Protein AF-A0A1F8NCV2-F1 (afdb_monomer)

Nearest PDB structures (foldseek):
  3hrl-assembly1_A  TM=9.059E-01  e=6.829E-05  Neisseria gonorrhoeae FA 1090
  3r3p-assembly1_B  TM=7.151E-01  e=5.162E-03  Bacillus phage 0305phi8-36
  1cw0-assembly1_A  TM=7.067E-01  e=1.215E-01  Escherichia coli
  9g6k-assembly1_Li  TM=6.789E-01  e=3.643E-01  Toxoplasma gondii
  8y9b-assembly1_A  TM=6.549E-01  e=6.513E+00  synthetic construct

pLDDT: mean 74.17, std 14.85, range [40.0, 91.56]

Sequence (78 aa):
MLWRRLRAHRLAGAGFRRQHPIGPYIVDFCAPRKKIIIELDGEPHIAEKEYDSARSDYLSEFGYTVIRFWNHEVMTDI

Secondary structure (DSSP, 8-state):
-HHHHHHTSTTTT---EEEEEETTEEEEEEETTTTEEEEEE-SPPTTHHHHHHHHHHHHHHTTPEEEEEEHHHHHH--

Mean predicted aligned error: 8.42 Å

Structure (mmCIF, N/CA/C/O backbone):
data_AF-A0A1F8NCV2-F1
#
_entry.id   AF-A0A1F8NCV2-F1
#
loop_
_atom_site.group_PDB
_atom_site.id
_atom_site.type_symbol
_atom_site.label_atom_id
_atom_site.label_alt_id
_atom_site.label_comp_id
_atom_site.label_asym_id
_atom_site.label_entity_id
_atom_site.label_seq_id
_atom_site.pdbx_PDB_ins_code
_atom_site.Cartn_x
_atom_site.Cartn_y
_atom_site.Cartn_z
_atom_site.occupancy
_atom_site.B_iso_or_equiv
_atom_site.auth_seq_id
_atom_site.auth_comp_id
_atom_site.auth_asym_id
_atom_site.auth_atom_id
_atom_site.pdbx_PDB_model_num
ATOM 1 N N . MET A 1 1 ? -2.682 -18.575 4.496 1.00 59.25 1 MET A N 1
ATOM 2 C CA . MET A 1 1 ? -3.562 -18.438 5.693 1.00 59.25 1 MET A CA 1
ATOM 3 C C . MET A 1 1 ? -3.715 -16.982 6.179 1.00 59.25 1 MET A C 1
ATOM 5 O O . MET A 1 1 ? -4.722 -16.667 6.812 1.00 59.25 1 MET A O 1
ATOM 9 N N . LEU A 1 2 ? -2.798 -16.071 5.812 1.00 64.38 2 LEU A N 1
ATOM 10 C CA . LEU A 1 2 ? -2.798 -14.639 6.161 1.00 64.38 2 LEU A CA 1
ATOM 11 C C . LEU A 1 2 ? -4.118 -13.895 5.914 1.00 64.38 2 LEU A C 1
ATOM 13 O O . LEU A 1 2 ? -4.601 -13.195 6.799 1.00 64.38 2 LEU A O 1
ATOM 17 N N . TRP A 1 3 ? -4.762 -14.102 4.761 1.00 62.53 3 TRP A N 1
ATOM 18 C CA . TRP A 1 3 ? -6.043 -13.448 4.464 1.00 62.53 3 TRP A CA 1
ATOM 19 C C . TRP A 1 3 ? -7.140 -13.782 5.485 1.00 62.53 3 TRP A C 1
ATOM 21 O O . TRP A 1 3 ? -7.937 -12.916 5.827 1.00 62.53 3 TRP A O 1
ATOM 31 N N . ARG A 1 4 ? -7.162 -15.006 6.040 1.00 62.28 4 ARG A N 1
ATOM 32 C CA . ARG A 1 4 ? -8.113 -15.364 7.109 1.00 62.28 4 ARG A CA 1
ATOM 33 C C . ARG A 1 4 ? -7.824 -14.594 8.403 1.00 62.28 4 ARG A C 1
ATOM 35 O O . ARG A 1 4 ? -8.768 -14.194 9.076 1.00 62.28 4 ARG A O 1
ATOM 42 N N . ARG A 1 5 ? -6.546 -14.345 8.726 1.00 64.12 5 ARG A N 1
ATOM 43 C CA . ARG A 1 5 ? -6.134 -13.547 9.897 1.00 64.12 5 ARG A CA 1
ATOM 44 C C . ARG A 1 5 ? -6.445 -12.052 9.701 1.00 64.12 5 ARG A C 1
ATOM 46 O O . ARG A 1 5 ? -6.967 -11.423 10.617 1.00 64.12 5 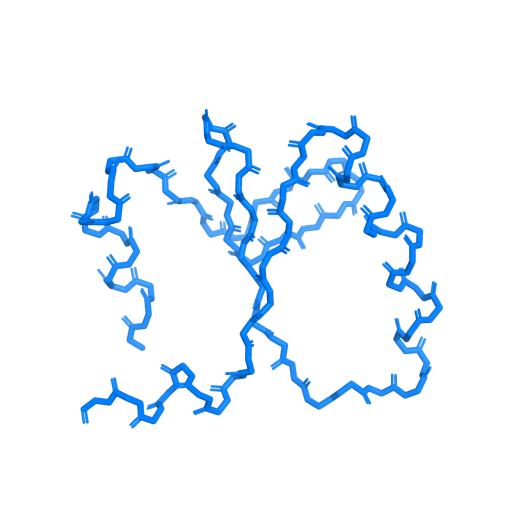ARG A O 1
ATOM 53 N N . LEU A 1 6 ? -6.228 -11.515 8.495 1.00 62.41 6 LEU A N 1
ATOM 54 C CA . LEU A 1 6 ? -6.536 -10.120 8.135 1.00 62.41 6 LEU A CA 1
ATOM 55 C C . LEU A 1 6 ? -8.045 -9.834 8.048 1.00 62.41 6 LEU A C 1
ATOM 57 O O . LEU A 1 6 ? -8.510 -8.804 8.536 1.00 62.41 6 LEU A O 1
ATOM 61 N N . ARG A 1 7 ? -8.829 -10.752 7.462 1.00 58.22 7 ARG A N 1
ATOM 62 C CA . ARG A 1 7 ? -10.283 -10.599 7.265 1.00 58.22 7 ARG A CA 1
ATOM 63 C C . ARG A 1 7 ? -11.073 -10.660 8.577 1.00 58.22 7 ARG A C 1
ATOM 65 O O . ARG A 1 7 ? -12.154 -10.092 8.655 1.00 58.22 7 ARG A O 1
ATOM 72 N N . ALA A 1 8 ? -10.550 -11.299 9.623 1.00 57.28 8 ALA A N 1
ATOM 73 C CA . ALA A 1 8 ? -11.264 -11.475 10.890 1.00 57.28 8 ALA A CA 1
ATOM 74 C C . ALA A 1 8 ? -11.431 -10.185 11.727 1.00 57.28 8 ALA A C 1
ATOM 76 O O . ALA A 1 8 ? -11.786 -10.280 12.897 1.00 57.28 8 ALA A O 1
ATOM 77 N N . HIS A 1 9 ? -11.104 -8.995 11.198 1.00 57.72 9 HIS A N 1
ATOM 78 C CA . HIS A 1 9 ? -11.011 -7.727 11.947 1.00 57.72 9 HIS A CA 1
ATOM 79 C C . HIS A 1 9 ? -10.079 -7.766 13.180 1.00 57.72 9 HIS A C 1
ATOM 81 O O . HIS A 1 9 ? -9.962 -6.770 13.892 1.00 57.72 9 HIS A O 1
ATOM 87 N N . ARG A 1 10 ? -9.368 -8.880 13.411 1.00 55.41 10 ARG A N 1
ATOM 88 C CA . ARG A 1 10 ? -8.498 -9.098 14.577 1.00 55.41 10 ARG A CA 1
ATOM 89 C C . ARG A 1 10 ? -7.253 -8.215 14.564 1.00 55.41 10 ARG A C 1
ATOM 91 O O . ARG A 1 10 ? -6.734 -7.898 15.626 1.00 55.41 10 ARG A O 1
ATOM 98 N N . LEU A 1 11 ? -6.820 -7.748 13.393 1.00 58.00 11 LEU A N 1
ATOM 99 C CA . LEU A 1 11 ? -5.830 -6.678 13.275 1.00 58.00 11 LEU A CA 1
ATOM 100 C C . LEU A 1 11 ? -6.518 -5.319 13.470 1.00 58.00 11 LEU A C 1
ATOM 102 O O . LEU A 1 11 ? -6.893 -4.640 12.514 1.00 58.00 11 LEU A O 1
ATOM 106 N N . ALA A 1 12 ? -6.730 -4.968 14.741 1.00 56.34 12 ALA A N 1
ATOM 107 C CA . ALA A 1 12 ? -7.100 -3.632 15.220 1.00 56.34 12 ALA A CA 1
ATOM 108 C C . ALA A 1 12 ? -8.336 -2.979 14.554 1.00 56.34 12 ALA A C 1
ATOM 110 O O . ALA A 1 12 ? -8.406 -1.752 14.447 1.00 56.34 12 ALA A O 1
ATOM 111 N N . GLY A 1 13 ? -9.301 -3.767 14.059 1.00 60.97 13 GLY A N 1
ATOM 112 C CA . GLY A 1 13 ? -10.480 -3.236 13.362 1.00 60.97 13 GLY A CA 1
ATOM 113 C C . GLY A 1 13 ? -10.164 -2.518 12.041 1.00 60.97 13 GLY A C 1
ATOM 114 O O . GLY A 1 13 ? -10.994 -1.760 11.542 1.00 60.97 13 GLY A O 1
ATOM 115 N N . ALA A 1 14 ? -8.980 -2.743 11.461 1.00 64.75 14 ALA A N 1
ATOM 116 C CA . ALA A 1 14 ? -8.443 -1.934 10.366 1.00 64.75 14 ALA A CA 1
ATOM 117 C C . ALA A 1 14 ? -9.171 -2.098 9.014 1.00 64.75 14 ALA A C 1
ATOM 119 O O . ALA A 1 14 ? -9.024 -1.247 8.140 1.00 64.75 14 ALA A O 1
ATOM 120 N N . GLY A 1 15 ? -9.998 -3.139 8.843 1.00 73.81 15 GLY A N 1
ATOM 121 C CA . GLY A 1 15 ? -10.841 -3.309 7.652 1.00 73.81 15 GLY A CA 1
ATOM 122 C C . GLY A 1 15 ? -10.036 -3.472 6.361 1.00 73.81 15 GLY A C 1
ATOM 123 O O . GLY A 1 15 ? -10.271 -2.749 5.392 1.00 73.81 15 GLY A O 1
ATOM 124 N N . PHE A 1 16 ? -9.074 -4.399 6.359 1.00 82.75 16 PHE A N 1
ATOM 125 C CA . PHE A 1 16 ? -8.240 -4.676 5.192 1.00 82.75 16 PHE A CA 1
ATOM 126 C C . PHE A 1 16 ? -9.066 -5.191 4.003 1.00 82.75 16 PHE A C 1
ATOM 128 O O . PHE A 1 16 ? -9.900 -6.090 4.132 1.00 82.75 16 PHE A O 1
ATOM 135 N N . ARG A 1 17 ? -8.788 -4.637 2.825 1.00 85.06 17 ARG A N 1
ATOM 136 C CA . ARG A 1 17 ? -9.314 -5.036 1.515 1.00 85.06 17 ARG A CA 1
ATOM 137 C C . ARG A 1 17 ? -8.197 -5.693 0.724 1.00 85.06 17 ARG A C 1
ATOM 139 O O . ARG A 1 17 ? -7.062 -5.251 0.834 1.00 85.06 17 ARG A O 1
ATOM 146 N N . ARG A 1 18 ? -8.518 -6.716 -0.067 1.00 87.38 18 ARG A N 1
ATOM 147 C CA . ARG A 1 18 ? -7.558 -7.375 -0.962 1.00 87.38 18 ARG A CA 1
ATOM 148 C C . ARG A 1 18 ? -7.587 -6.727 -2.350 1.00 87.38 18 ARG A C 1
ATOM 150 O O . ARG A 1 18 ? -8.675 -6.334 -2.765 1.00 87.38 18 ARG A O 1
ATOM 157 N N . GLN A 1 19 ? -6.452 -6.689 -3.054 1.00 87.06 19 GLN A N 1
ATOM 158 C CA . GLN A 1 19 ? -6.319 -6.191 -4.434 1.00 87.06 19 GLN A CA 1
ATOM 159 C C . GLN A 1 19 ? -6.956 -4.807 -4.589 1.00 87.06 19 GLN A C 1
ATOM 161 O O . GLN A 1 19 ? -7.887 -4.599 -5.366 1.00 87.06 19 GLN A O 1
ATOM 166 N N . HIS A 1 20 ? -6.510 -3.870 -3.756 1.00 88.69 20 HIS A N 1
ATOM 167 C CA . HIS A 1 20 ? -7.101 -2.544 -3.681 1.00 88.69 20 HIS A CA 1
ATOM 168 C C . HIS A 1 20 ? -6.432 -1.602 -4.692 1.00 88.69 20 HIS A C 1
ATOM 170 O O . HIS A 1 20 ? -5.212 -1.448 -4.634 1.00 88.69 20 HIS A O 1
ATOM 176 N N . PRO A 1 21 ? -7.190 -0.961 -5.597 1.00 90.69 21 PRO A N 1
ATOM 177 C CA . PRO A 1 21 ? -6.628 0.036 -6.498 1.00 90.69 21 PRO A CA 1
ATOM 178 C C . PRO A 1 21 ? -6.339 1.342 -5.748 1.00 90.69 21 PRO A C 1
ATOM 180 O O . PRO A 1 21 ? -7.189 1.845 -5.009 1.00 90.69 21 PRO A O 1
ATOM 183 N N . ILE A 1 22 ? -5.147 1.894 -5.959 1.00 88.69 22 ILE A N 1
ATOM 184 C CA . ILE A 1 22 ? -4.706 3.207 -5.481 1.00 88.69 22 ILE A CA 1
ATOM 185 C C . ILE A 1 22 ? -4.035 3.907 -6.662 1.00 88.69 22 ILE A C 1
ATOM 187 O O . ILE A 1 22 ? -2.885 3.628 -7.003 1.00 88.69 22 ILE A O 1
ATOM 191 N N . GLY A 1 23 ? -4.782 4.799 -7.315 1.00 87.88 23 GLY A N 1
ATOM 192 C CA . GLY A 1 23 ? -4.314 5.448 -8.535 1.00 87.88 23 GLY A CA 1
ATOM 193 C C . GLY A 1 23 ? -4.008 4.425 -9.638 1.00 87.88 23 GLY A C 1
ATOM 194 O O . GLY A 1 23 ? -4.873 3.595 -9.923 1.00 87.88 23 GLY A O 1
ATOM 195 N N . PRO A 1 24 ? -2.808 4.454 -10.249 1.00 87.94 24 PRO A N 1
ATOM 196 C CA . PRO A 1 24 ? -2.421 3.498 -11.284 1.00 87.94 24 PRO A CA 1
ATOM 197 C C . PRO A 1 24 ? -1.984 2.130 -10.728 1.00 87.94 24 PRO A C 1
ATOM 199 O O . PRO A 1 24 ? -1.754 1.211 -11.511 1.00 87.94 24 PRO A O 1
ATOM 202 N N . TYR A 1 25 ? -1.866 1.972 -9.405 1.00 87.88 25 TYR A N 1
ATOM 203 C CA . TYR A 1 25 ? -1.342 0.756 -8.781 1.00 87.88 25 TYR A CA 1
ATOM 204 C C . TYR A 1 25 ? -2.447 -0.085 -8.142 1.00 87.88 25 TYR A C 1
ATOM 206 O O . TYR A 1 25 ? -3.433 0.433 -7.619 1.00 87.88 25 TYR A O 1
ATOM 214 N N . ILE A 1 26 ? -2.253 -1.403 -8.124 1.00 87.25 26 ILE A N 1
ATOM 215 C CA . ILE A 1 26 ? -3.076 -2.340 -7.355 1.00 87.25 26 ILE A CA 1
ATOM 216 C C . ILE A 1 26 ? -2.185 -2.938 -6.270 1.00 87.25 26 ILE A C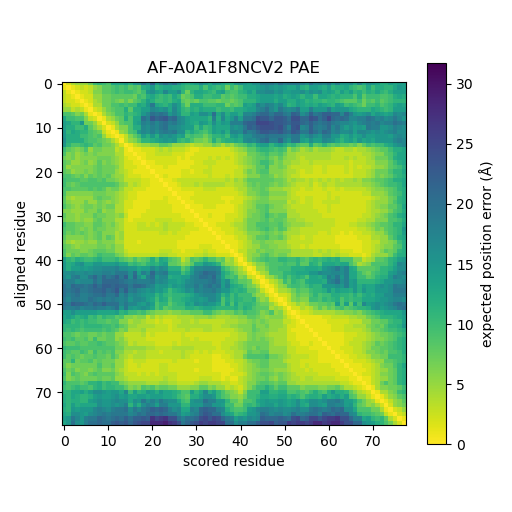 1
ATOM 218 O O . ILE A 1 26 ? -1.096 -3.424 -6.564 1.00 87.25 26 ILE A O 1
ATOM 222 N N . VAL A 1 27 ? -2.641 -2.885 -5.018 1.00 88.62 27 VAL A N 1
ATOM 223 C CA . VAL A 1 27 ? -1.895 -3.409 -3.864 1.00 88.62 27 VAL A CA 1
ATOM 224 C C . VAL A 1 27 ? -2.573 -4.645 -3.283 1.00 88.62 27 VAL A C 1
ATOM 226 O O . VAL A 1 27 ? -3.806 -4.727 -3.274 1.00 88.62 27 VAL A O 1
ATOM 229 N N . ASP A 1 28 ? -1.793 -5.598 -2.770 1.00 86.56 28 ASP A N 1
ATOM 230 C CA . ASP A 1 28 ? -2.323 -6.888 -2.308 1.00 86.56 28 ASP A CA 1
ATOM 231 C C . ASP A 1 28 ? -3.320 -6.736 -1.174 1.00 86.56 28 ASP A C 1
ATOM 233 O O . ASP A 1 28 ? -4.414 -7.301 -1.243 1.00 86.56 28 ASP A O 1
ATOM 237 N N . PHE A 1 29 ? -2.975 -5.947 -0.156 1.00 87.00 29 PHE A N 1
ATOM 238 C CA . PHE A 1 29 ? -3.876 -5.608 0.932 1.00 87.00 29 PHE A CA 1
ATOM 239 C C . PHE A 1 29 ? -3.773 -4.133 1.303 1.00 87.00 29 PHE A C 1
ATOM 241 O O . PHE A 1 29 ? -2.689 -3.572 1.405 1.00 87.00 29 PHE A O 1
ATOM 248 N N . CYS A 1 30 ? -4.912 -3.506 1.576 1.00 89.44 30 CYS A N 1
ATOM 249 C CA . CYS A 1 30 ? -4.966 -2.116 2.015 1.00 89.44 30 CYS A CA 1
ATOM 250 C C . CYS A 1 30 ? -6.012 -1.924 3.108 1.00 89.44 30 CYS A C 1
ATOM 252 O O . CYS A 1 30 ? -7.136 -2.415 2.994 1.00 89.44 30 CYS A O 1
ATOM 254 N N . ALA A 1 31 ? -5.659 -1.168 4.144 1.00 90.31 31 ALA A N 1
ATOM 255 C CA . ALA A 1 31 ? -6.568 -0.617 5.140 1.00 90.31 31 ALA A CA 1
ATOM 256 C C . ALA A 1 31 ? -6.675 0.907 4.936 1.00 90.31 31 ALA A C 1
ATOM 258 O O . ALA A 1 31 ? -5.932 1.663 5.570 1.00 90.31 31 ALA A O 1
ATOM 259 N N . PRO A 1 32 ? -7.610 1.403 4.097 1.00 86.50 32 PRO A N 1
ATOM 260 C CA . PRO A 1 32 ? -7.657 2.817 3.713 1.00 86.50 32 PRO A CA 1
ATOM 261 C C . PRO A 1 32 ? -7.812 3.776 4.896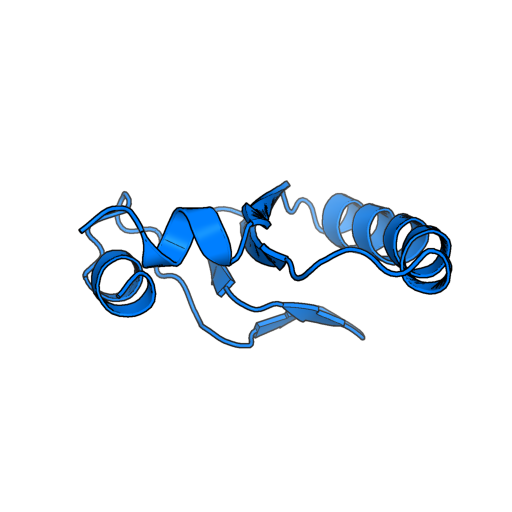 1.00 86.50 32 PRO A C 1
ATOM 263 O O . PRO A 1 32 ? -7.213 4.844 4.909 1.00 86.50 32 PRO A O 1
ATOM 266 N N . ARG A 1 33 ? -8.573 3.373 5.925 1.00 86.94 33 ARG A N 1
ATOM 267 C CA . ARG A 1 33 ? -8.806 4.188 7.133 1.00 86.94 33 ARG A CA 1
ATOM 268 C C . ARG A 1 33 ? -7.559 4.356 7.996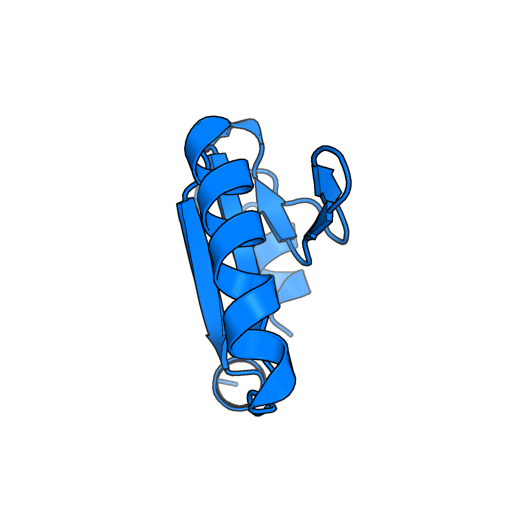 1.00 86.94 33 ARG A C 1
ATOM 270 O O . ARG A 1 33 ? -7.478 5.314 8.751 1.00 86.94 33 ARG A O 1
ATOM 277 N N . LYS A 1 34 ? -6.637 3.395 7.933 1.00 87.62 34 LYS A N 1
ATOM 278 C CA . LYS A 1 34 ? -5.377 3.406 8.683 1.00 87.62 34 LYS A CA 1
ATOM 279 C C . LYS A 1 34 ? -4.191 3.804 7.814 1.00 87.62 34 LYS A C 1
ATOM 281 O O . LYS A 1 34 ? -3.106 3.950 8.351 1.00 87.62 34 LYS A O 1
ATOM 286 N N . LYS A 1 35 ? -4.411 3.970 6.505 1.00 90.62 35 LYS A N 1
ATOM 287 C CA . LYS A 1 35 ? -3.373 4.240 5.513 1.00 90.62 35 LYS A CA 1
ATOM 288 C C . LYS A 1 35 ? -2.234 3.213 5.559 1.00 90.62 35 LYS A C 1
ATOM 290 O O . LYS A 1 35 ? -1.071 3.552 5.425 1.00 90.62 35 LYS A O 1
ATOM 295 N N . ILE A 1 36 ? -2.582 1.935 5.719 1.00 89.69 36 ILE A N 1
ATOM 296 C CA . I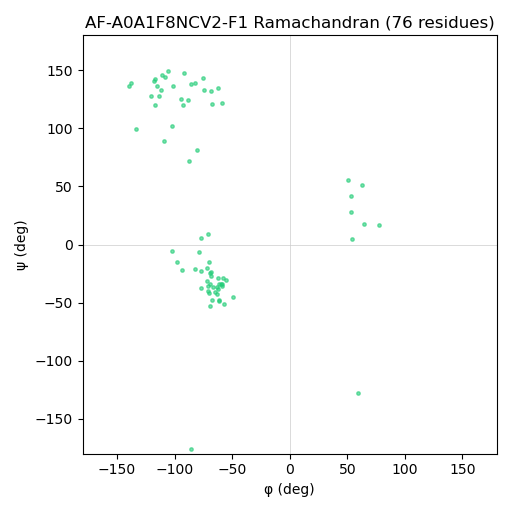LE A 1 36 ? -1.612 0.830 5.720 1.00 89.69 36 ILE A CA 1
ATOM 297 C C . ILE A 1 36 ? -1.816 -0.016 4.471 1.00 89.69 36 ILE A C 1
ATOM 299 O O . ILE A 1 36 ? -2.947 -0.408 4.167 1.00 89.69 36 ILE A O 1
ATOM 303 N N . ILE A 1 37 ? -0.719 -0.325 3.792 1.00 89.50 37 ILE A N 1
ATOM 304 C CA . ILE A 1 37 ? -0.637 -1.258 2.674 1.00 89.50 37 ILE A CA 1
ATOM 305 C C . ILE A 1 37 ? 0.234 -2.431 3.111 1.00 89.50 37 ILE A C 1
ATOM 307 O O . ILE A 1 37 ? 1.265 -2.236 3.750 1.00 89.50 37 ILE A O 1
ATOM 311 N N . ILE A 1 38 ? -0.203 -3.645 2.791 1.00 86.38 38 ILE A N 1
ATOM 312 C CA . ILE A 1 38 ? 0.588 -4.857 2.968 1.00 86.38 38 ILE A CA 1
ATOM 313 C C . ILE A 1 38 ? 0.763 -5.513 1.603 1.00 86.38 38 ILE A C 1
ATOM 315 O O . ILE A 1 38 ? -0.229 -5.766 0.918 1.00 86.38 38 ILE A O 1
ATOM 319 N N . GLU A 1 39 ? 2.008 -5.810 1.255 1.00 86.31 39 GLU A N 1
ATOM 320 C CA . GLU A 1 39 ? 2.405 -6.505 0.029 1.00 86.31 39 GLU A CA 1
ATOM 321 C C . GLU A 1 39 ? 3.078 -7.828 0.355 1.00 86.31 39 GLU A C 1
ATOM 323 O O . GLU A 1 39 ? 3.798 -7.946 1.353 1.00 86.31 39 GLU A O 1
ATOM 328 N N . LEU A 1 40 ? 2.803 -8.827 -0.477 1.00 82.62 40 LEU A N 1
ATOM 329 C CA . LEU A 1 40 ? 3.453 -10.126 -0.403 1.00 82.62 40 LEU A CA 1
ATOM 330 C C . LEU A 1 40 ? 4.500 -10.185 -1.500 1.00 82.62 40 LEU A C 1
ATOM 332 O O . LEU A 1 40 ? 4.171 -10.381 -2.667 1.00 82.62 40 LEU A O 1
ATOM 336 N N . ASP A 1 41 ? 5.752 -9.996 -1.107 1.00 74.75 41 ASP A N 1
ATOM 337 C CA . ASP A 1 41 ? 6.854 -9.943 -2.053 1.00 74.75 41 ASP A CA 1
ATOM 338 C C . ASP A 1 41 ? 7.319 -11.356 -2.434 1.00 74.75 41 ASP A C 1
ATOM 340 O O . ASP A 1 41 ? 7.395 -12.266 -1.590 1.00 74.75 41 ASP A O 1
ATOM 344 N N . GLY A 1 42 ? 7.602 -11.530 -3.725 1.00 66.38 42 GLY A N 1
ATOM 345 C CA . GLY A 1 42 ? 8.350 -12.666 -4.266 1.00 66.38 42 GLY A CA 1
ATOM 346 C C . GLY A 1 42 ? 9.854 -12.393 -4.202 1.00 66.38 42 GLY A C 1
ATOM 347 O O . GLY A 1 42 ? 10.278 -11.374 -3.667 1.00 66.38 42 GLY A O 1
ATOM 348 N N . GLU A 1 43 ? 10.694 -13.292 -4.722 1.00 59.59 43 GLU A N 1
ATOM 349 C CA . GLU A 1 43 ? 12.109 -12.947 -4.906 1.00 59.59 43 GLU A CA 1
ATOM 350 C C . GLU A 1 43 ? 12.221 -11.722 -5.826 1.00 59.59 43 GLU A C 1
ATOM 352 O O . GLU A 1 43 ? 11.729 -11.788 -6.953 1.00 59.59 43 GLU A O 1
ATOM 357 N N . PRO A 1 44 ? 12.847 -10.617 -5.383 1.00 55.28 44 PRO A N 1
ATOM 358 C CA . PRO A 1 44 ? 12.902 -9.405 -6.178 1.00 55.28 44 PRO A CA 1
ATOM 359 C C . PRO A 1 44 ? 13.769 -9.648 -7.412 1.00 55.28 44 PRO A C 1
ATOM 361 O O . PRO A 1 44 ? 14.967 -9.940 -7.301 1.00 55.28 44 PRO A O 1
ATOM 364 N N . HIS A 1 45 ? 13.195 -9.479 -8.601 1.00 60.03 45 HIS A N 1
ATOM 365 C CA . HIS A 1 45 ? 13.997 -9.407 -9.815 1.00 60.03 45 HIS A CA 1
ATOM 366 C C . HIS A 1 45 ? 14.689 -8.037 -9.885 1.00 60.03 45 HIS A C 1
ATOM 368 O O . HIS A 1 45 ? 14.125 -7.008 -9.524 1.00 60.03 45 HIS A O 1
ATOM 374 N N . ILE A 1 46 ? 15.932 -7.987 -10.380 1.00 55.91 46 ILE A N 1
ATOM 375 C CA . ILE A 1 46 ? 16.727 -6.742 -10.471 1.00 55.91 46 ILE A CA 1
ATOM 376 C C . ILE A 1 46 ? 15.984 -5.636 -11.250 1.00 55.91 46 ILE A C 1
ATOM 378 O O . ILE A 1 46 ? 16.134 -4.462 -10.928 1.00 55.91 46 ILE A O 1
ATOM 382 N N . ALA A 1 47 ? 15.136 -6.011 -12.213 1.00 55.06 47 ALA A N 1
ATOM 383 C CA . ALA A 1 47 ? 14.304 -5.093 -12.990 1.00 55.06 47 ALA A CA 1
ATOM 384 C C . ALA A 1 47 ? 13.133 -4.465 -12.200 1.00 55.06 47 ALA A C 1
ATOM 386 O O . ALA A 1 47 ? 12.623 -3.422 -12.598 1.00 55.06 47 ALA A O 1
ATOM 387 N N . GLU A 1 48 ? 12.708 -5.056 -11.080 1.00 59.25 48 GLU A N 1
ATOM 388 C CA . GLU A 1 48 ? 11.590 -4.545 -10.273 1.00 59.25 48 GLU A CA 1
ATOM 389 C C . GLU A 1 48 ? 12.018 -3.413 -9.330 1.00 59.25 48 GLU A C 1
ATOM 391 O O . GLU A 1 48 ? 11.189 -2.590 -8.955 1.00 59.25 48 GLU A O 1
ATOM 396 N N . LYS A 1 49 ? 13.316 -3.292 -9.008 1.00 59.16 49 LYS A N 1
ATOM 397 C CA . LYS A 1 49 ? 13.836 -2.279 -8.0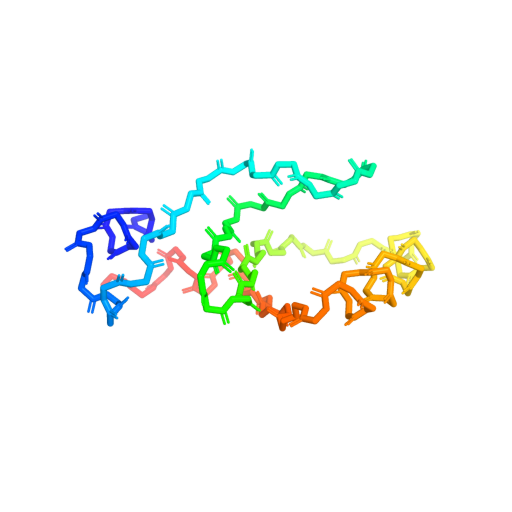68 1.00 59.16 49 LYS A CA 1
ATOM 398 C C . LYS A 1 49 ? 13.615 -0.830 -8.509 1.00 59.16 49 LYS A C 1
ATOM 400 O O . LYS A 1 49 ? 13.355 0.020 -7.665 1.00 59.16 49 LYS A O 1
ATOM 405 N N . GLU A 1 50 ? 13.742 -0.530 -9.800 1.00 56.34 50 GLU A N 1
ATOM 406 C CA . GLU A 1 50 ? 13.556 0.840 -10.309 1.00 56.34 50 GLU A CA 1
ATOM 407 C C . GLU A 1 50 ? 12.072 1.211 -10.404 1.00 56.34 50 GLU A C 1
ATOM 409 O O . GLU A 1 50 ? 11.684 2.327 -10.054 1.00 56.34 50 GLU A O 1
ATOM 414 N N . TYR A 1 51 ? 11.228 0.251 -10.793 1.00 60.19 51 TYR A N 1
ATOM 415 C CA . TYR A 1 51 ? 9.770 0.399 -10.771 1.00 60.19 51 TYR A CA 1
ATOM 416 C C . TYR A 1 51 ? 9.244 0.627 -9.343 1.00 60.19 51 TYR A C 1
ATOM 418 O O . TYR A 1 51 ? 8.242 1.313 -9.128 1.00 60.19 51 TYR A O 1
ATOM 426 N N . ASP A 1 52 ? 9.961 0.097 -8.354 1.00 68.50 52 ASP A N 1
ATOM 427 C CA . ASP A 1 52 ? 9.569 0.144 -6.956 1.00 68.50 52 ASP A CA 1
ATOM 428 C C . ASP A 1 52 ? 9.692 1.529 -6.301 1.00 68.50 52 ASP A C 1
ATOM 430 O O . ASP A 1 52 ? 8.875 1.868 -5.441 1.00 68.50 52 ASP A O 1
ATOM 434 N N . SER A 1 53 ? 10.653 2.363 -6.723 1.00 74.38 53 SER A N 1
ATOM 435 C CA . SER A 1 53 ? 10.854 3.692 -6.118 1.00 74.38 53 SER A CA 1
ATOM 436 C C . SER A 1 53 ? 9.697 4.634 -6.447 1.00 74.38 53 SER A C 1
ATOM 438 O O . SER A 1 53 ? 9.047 5.143 -5.540 1.00 74.38 53 SER A O 1
ATOM 440 N N . ALA A 1 54 ? 9.359 4.791 -7.732 1.00 83.19 54 ALA A N 1
ATOM 441 C CA . ALA A 1 54 ? 8.274 5.680 -8.164 1.00 83.19 54 ALA A CA 1
ATOM 442 C C . ALA A 1 54 ? 6.910 5.260 -7.590 1.00 83.19 54 ALA A C 1
ATOM 444 O O . ALA A 1 54 ? 6.056 6.091 -7.273 1.00 83.19 54 ALA A O 1
ATOM 445 N N . ARG A 1 55 ? 6.706 3.950 -7.436 1.00 85.38 55 ARG A N 1
ATOM 446 C CA . ARG A 1 55 ? 5.522 3.382 -6.796 1.00 85.38 55 ARG A CA 1
ATOM 447 C C . ARG A 1 55 ? 5.478 3.692 -5.302 1.00 85.38 55 ARG A C 1
ATOM 449 O O . ARG A 1 55 ? 4.435 4.115 -4.804 1.00 85.38 55 ARG A O 1
ATOM 456 N N . SER A 1 56 ? 6.585 3.478 -4.596 1.00 81.69 56 SER A N 1
ATOM 457 C CA . SER A 1 56 ? 6.683 3.743 -3.158 1.00 81.69 56 SER A CA 1
ATOM 458 C C . SER A 1 56 ? 6.492 5.227 -2.855 1.00 81.69 56 SER A C 1
ATOM 460 O O . SER A 1 56 ? 5.723 5.564 -1.955 1.00 81.69 56 SER A O 1
ATOM 462 N N . ASP A 1 57 ? 7.100 6.103 -3.658 1.00 86.56 57 ASP A N 1
ATOM 463 C CA . ASP A 1 57 ? 6.957 7.555 -3.542 1.00 86.56 57 ASP A CA 1
ATOM 464 C C . ASP A 1 57 ? 5.501 7.978 -3.749 1.00 86.56 57 ASP A C 1
ATOM 466 O O . ASP A 1 57 ? 4.928 8.648 -2.891 1.00 86.56 57 ASP A O 1
ATOM 470 N N . TYR A 1 58 ? 4.850 7.484 -4.809 1.00 89.38 58 TYR A N 1
ATOM 471 C CA . TYR A 1 58 ? 3.432 7.750 -5.051 1.00 89.38 58 TYR A CA 1
ATOM 472 C C . TYR A 1 58 ? 2.563 7.314 -3.867 1.00 89.38 58 TYR A C 1
ATOM 474 O O . TYR A 1 58 ? 1.771 8.092 -3.348 1.00 89.38 58 TYR A O 1
ATOM 482 N N . LEU A 1 59 ? 2.699 6.075 -3.388 1.00 89.00 59 LEU A N 1
ATOM 483 C CA . LEU A 1 59 ? 1.880 5.591 -2.270 1.00 89.00 59 LEU A CA 1
ATOM 484 C C . LEU A 1 59 ? 2.135 6.394 -0.981 1.00 89.00 59 LEU A C 1
ATOM 486 O O . LEU A 1 59 ? 1.185 6.689 -0.244 1.00 89.00 59 LEU A O 1
ATOM 490 N N . SER A 1 60 ? 3.387 6.796 -0.750 1.00 87.62 60 SER A N 1
ATOM 491 C CA . SER A 1 60 ? 3.794 7.645 0.371 1.00 87.62 60 SER A CA 1
ATOM 492 C C . SER A 1 60 ? 3.182 9.050 0.291 1.00 87.62 60 SER A C 1
ATOM 494 O O . SER A 1 60 ? 2.665 9.542 1.294 1.00 87.62 60 SER A O 1
ATOM 496 N N . GLU A 1 61 ? 3.109 9.662 -0.898 1.00 90.38 61 GLU A N 1
ATOM 497 C CA . GLU A 1 61 ? 2.424 10.951 -1.117 1.00 90.38 61 GLU A CA 1
ATOM 498 C C . GLU A 1 61 ? 0.931 10.893 -0.756 1.00 90.38 61 GLU A C 1
ATOM 500 O O . GLU A 1 61 ? 0.372 11.845 -0.210 1.00 90.38 61 GLU A O 1
ATOM 505 N N . PHE A 1 62 ? 0.276 9.748 -0.973 1.00 88.12 62 PHE A N 1
ATOM 506 C CA . PHE A 1 62 ? -1.107 9.518 -0.528 1.00 88.12 62 PHE A CA 1
ATOM 507 C C . PHE A 1 62 ? -1.231 9.215 0.980 1.00 88.12 62 PHE A C 1
ATOM 509 O O . PHE A 1 62 ? -2.334 8.916 1.476 1.00 88.12 62 PHE A O 1
ATOM 516 N N . GLY A 1 63 ? -0.117 9.304 1.710 1.00 91.00 63 GLY A N 1
ATOM 517 C CA . GLY A 1 63 ? 0.012 9.102 3.148 1.00 91.00 63 GLY A CA 1
ATOM 518 C C . GLY A 1 63 ? 0.018 7.637 3.565 1.00 91.00 63 GLY A C 1
ATOM 519 O O . GLY A 1 63 ? -0.270 7.362 4.728 1.00 91.00 63 GLY A O 1
ATOM 520 N N . TYR A 1 64 ? 0.256 6.699 2.640 1.00 91.56 64 TYR A N 1
ATOM 521 C CA . TYR A 1 64 ? 0.262 5.275 2.959 1.00 91.56 64 TYR A CA 1
ATOM 522 C C . TYR A 1 64 ? 1.619 4.795 3.466 1.00 91.56 64 TYR A C 1
ATOM 524 O O . TYR A 1 64 ? 2.665 5.099 2.906 1.00 91.56 64 TYR A O 1
ATOM 532 N N . THR A 1 65 ? 1.579 3.949 4.491 1.00 89.62 65 THR A N 1
ATOM 533 C CA . THR A 1 65 ? 2.715 3.137 4.923 1.00 89.62 65 THR A CA 1
ATOM 534 C C . THR A 1 65 ? 2.646 1.776 4.239 1.00 89.62 65 THR A C 1
ATOM 536 O O . THR A 1 65 ? 1.672 1.043 4.431 1.00 89.62 65 THR A O 1
ATOM 539 N N . VAL A 1 66 ? 3.672 1.435 3.459 1.00 87.12 66 VAL A N 1
ATOM 540 C CA . VAL A 1 66 ? 3.805 0.133 2.790 1.00 87.12 66 VAL A CA 1
ATOM 541 C C . VAL A 1 66 ? 4.640 -0.803 3.661 1.00 87.12 66 VAL A C 1
ATOM 543 O O . VAL A 1 66 ? 5.754 -0.467 4.051 1.00 87.12 66 VAL A O 1
ATOM 546 N N . ILE A 1 67 ? 4.093 -1.975 3.980 1.00 84.88 67 ILE A N 1
ATOM 547 C CA . ILE A 1 67 ? 4.775 -3.048 4.709 1.00 84.88 67 ILE A CA 1
ATOM 548 C C . ILE A 1 67 ? 4.863 -4.252 3.776 1.00 84.88 67 ILE A C 1
ATOM 550 O O . ILE A 1 67 ? 3.835 -4.773 3.342 1.00 84.88 67 ILE A O 1
ATOM 554 N N . ARG A 1 68 ? 6.076 -4.712 3.480 1.00 82.19 68 ARG A N 1
ATOM 555 C CA . ARG A 1 68 ? 6.290 -5.910 2.663 1.00 82.19 68 ARG A CA 1
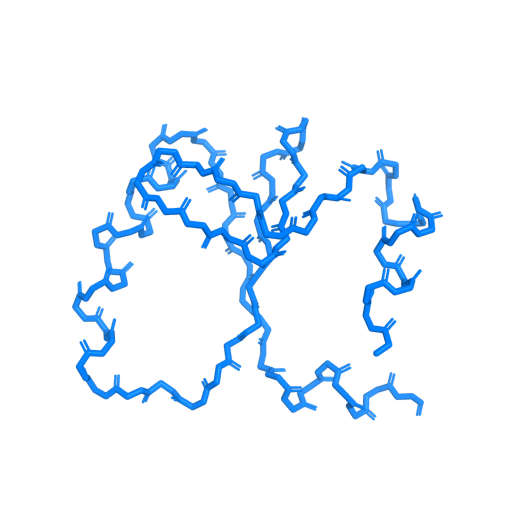ATOM 556 C C . ARG A 1 68 ? 6.626 -7.098 3.543 1.00 82.19 68 ARG A C 1
ATOM 558 O O . ARG A 1 68 ? 7.421 -6.970 4.471 1.00 82.19 68 ARG A O 1
ATOM 565 N N . PHE A 1 69 ? 6.022 -8.239 3.241 1.00 76.44 69 PHE A N 1
ATOM 566 C CA . PHE A 1 69 ? 6.390 -9.519 3.832 1.00 76.44 69 PHE A CA 1
ATOM 567 C C . PHE A 1 69 ? 6.875 -10.455 2.743 1.00 76.44 69 PHE A C 1
ATOM 569 O O . PHE A 1 69 ? 6.270 -10.527 1.672 1.00 76.44 69 PHE A O 1
ATOM 576 N N . TRP A 1 70 ? 7.907 -11.232 3.045 1.00 71.88 70 TRP A N 1
ATOM 577 C CA . TRP A 1 70 ? 8.328 -12.296 2.154 1.00 71.88 70 TRP A CA 1
ATOM 578 C C . TRP A 1 70 ? 7.281 -13.406 2.126 1.00 71.88 70 TRP A C 1
ATOM 580 O O . TRP A 1 70 ? 6.819 -13.884 3.168 1.00 71.88 70 TRP A O 1
ATOM 590 N N . ASN A 1 71 ? 6.918 -13.854 0.924 1.00 67.06 71 ASN A N 1
ATOM 591 C CA . ASN A 1 71 ? 5.875 -14.866 0.750 1.00 67.06 71 ASN A CA 1
ATOM 592 C C . ASN A 1 71 ? 6.192 -16.181 1.503 1.00 67.06 71 ASN A C 1
ATOM 594 O O . ASN A 1 71 ? 5.280 -16.866 1.971 1.00 67.06 71 ASN A O 1
ATOM 598 N N . HIS A 1 72 ? 7.480 -16.505 1.687 1.00 61.12 72 HIS A N 1
ATOM 599 C CA . HIS A 1 72 ? 7.910 -17.663 2.474 1.00 61.12 72 HIS A CA 1
ATOM 600 C C . HIS A 1 72 ? 7.685 -17.477 3.985 1.00 61.12 72 HIS A C 1
ATOM 602 O O . HIS A 1 72 ? 7.277 -18.423 4.649 1.00 61.12 72 HIS A O 1
ATOM 608 N N . GLU A 1 73 ? 7.839 -16.276 4.545 1.00 55.62 73 GLU A N 1
ATOM 609 C CA . GLU A 1 73 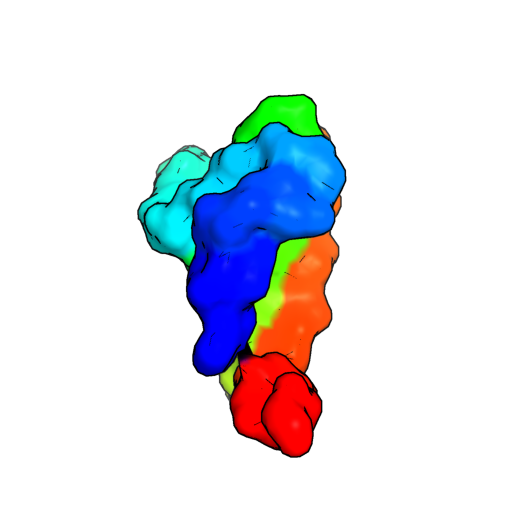? 7.587 -16.031 5.977 1.00 55.62 73 GLU A CA 1
ATOM 610 C C . GLU A 1 73 ? 6.090 -16.122 6.315 1.00 55.62 73 GLU A C 1
ATOM 612 O O . GLU A 1 73 ? 5.687 -16.638 7.354 1.00 55.62 73 GLU A O 1
ATOM 617 N N . VAL A 1 74 ? 5.227 -15.706 5.386 1.00 57.47 74 VAL A N 1
ATOM 618 C CA . VAL A 1 74 ? 3.768 -15.667 5.586 1.00 57.47 74 VAL A CA 1
ATOM 619 C C . VAL A 1 74 ? 3.099 -17.046 5.476 1.00 57.47 74 VAL A C 1
ATOM 621 O O . VAL A 1 74 ? 1.990 -17.255 5.991 1.00 57.47 74 VAL A O 1
ATOM 624 N N . MET A 1 75 ? 3.741 -17.987 4.782 1.00 52.25 75 MET A N 1
ATOM 625 C CA . MET A 1 75 ? 3.243 -19.354 4.589 1.00 52.25 75 MET A CA 1
ATOM 626 C C . MET A 1 75 ? 3.776 -20.336 5.638 1.00 52.25 75 MET A C 1
ATOM 628 O O . MET A 1 75 ? 3.120 -21.354 5.859 1.00 52.25 75 MET A O 1
ATOM 632 N N . THR A 1 76 ? 4.905 -20.028 6.287 1.00 42.34 76 THR A N 1
ATOM 633 C CA . THR A 1 76 ? 5.617 -20.984 7.154 1.00 42.34 76 THR A CA 1
ATOM 634 C C . THR A 1 76 ? 5.316 -20.819 8.650 1.00 42.34 76 THR A C 1
ATOM 636 O O . THR A 1 76 ? 5.526 -21.766 9.397 1.00 42.34 76 THR A O 1
ATOM 639 N N . ASP A 1 77 ? 4.718 -19.705 9.092 1.00 40.00 77 ASP A N 1
ATOM 640 C CA . ASP A 1 77 ? 4.220 -19.563 10.476 1.00 40.00 77 ASP A CA 1
ATOM 641 C C . ASP A 1 77 ? 2.773 -20.084 10.633 1.00 40.00 77 ASP A C 1
ATOM 643 O O . ASP A 1 77 ? 1.786 -19.335 10.792 1.00 40.00 77 ASP A O 1
ATOM 647 N N . ILE A 1 78 ? 2.657 -21.414 10.569 1.00 41.91 78 ILE A N 1
ATOM 648 C CA . ILE A 1 78 ? 1.522 -22.191 11.092 1.00 41.91 78 ILE A CA 1
ATOM 649 C C . ILE A 1 78 ? 1.971 -22.942 12.337 1.00 41.91 78 ILE A C 1
ATOM 651 O O . ILE A 1 78 ? 2.937 -23.725 12.234 1.00 41.91 78 ILE A O 1
#

Solvent-accessible surface area (backbone atoms only — not comparable to full-atom values): 4641 Å² total; per-residue (Å²): 109,56,66,63,54,49,65,65,38,71,58,83,65,42,64,56,38,68,65,35,76,58,89,97,43,71,37,54,26,30,14,78,89,71,30,38,33,41,39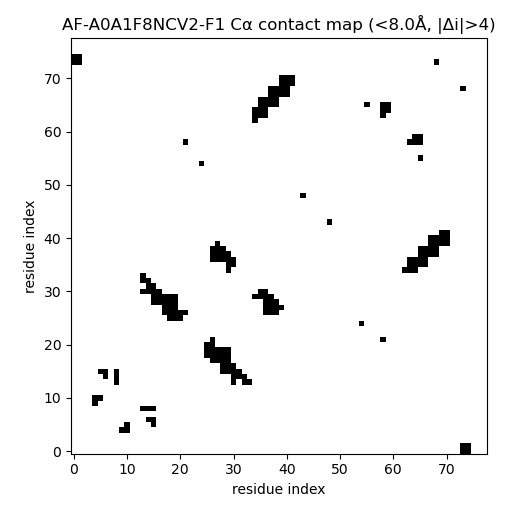,74,39,71,88,81,53,83,79,50,60,70,61,45,50,65,50,51,52,52,43,39,75,76,60,34,47,80,45,78,42,52,52,66,65,60,67,64,79,119

Radius of gyration: 12.96 Å; Cα contacts (8 Å, |Δi|>4): 98; chains: 1; bounding box: 28×33×28 Å

Foldseek 3Di:
DVVVVVCVCVVVVLRKDAQDDDPPDTAGIDSLVVLEGEHADEPDDPVVVVVVPVVVVSSVVVVHDYDYDHNVVVPPPD